Protein AF-A0A7S3GZI0-F1 (afdb_monomer)

Organism: NCBI:txid89044

Foldseek 3Di:
DKDKDFLQADPDPQQAAFDPPDPDDDDDDDDGPLHNLSKWDKAKAPAPFDCDDQERPLPDIAHHRGMDMHDTDGDPPRDDDDIKMATNHPSNRCVGVVVPRMD

Radius of gyration: 15.67 Å; Cα contacts (8 Å, |Δi|>4): 189; chains: 1; bounding box: 34×28×48 Å

Structure (mmCIF, N/CA/C/O backbone):
data_AF-A0A7S3GZI0-F1
#
_entry.id   AF-A0A7S3GZI0-F1
#
loop_
_atom_site.group_PDB
_atom_site.id
_atom_site.type_symbol
_atom_site.label_atom_id
_atom_site.label_alt_id
_atom_site.label_comp_id
_atom_site.label_asym_id
_atom_site.label_entity_id
_atom_site.label_seq_id
_atom_site.pdbx_PDB_ins_code
_atom_site.Cartn_x
_atom_site.Cartn_y
_atom_site.Cartn_z
_atom_site.occupancy
_atom_site.B_iso_or_equiv
_atom_site.auth_seq_id
_atom_site.auth_comp_id
_atom_site.auth_asym_id
_atom_site.auth_atom_id
_atom_site.pdbx_PDB_model_num
ATOM 1 N N . MET A 1 1 ? -4.775 -2.027 16.078 1.00 93.06 1 MET A N 1
ATOM 2 C CA . MET A 1 1 ? -4.050 -3.127 15.403 1.00 93.06 1 MET A CA 1
ATOM 3 C C . MET A 1 1 ? -2.690 -2.628 14.933 1.00 93.06 1 MET A C 1
ATOM 5 O O . MET A 1 1 ? -2.600 -1.474 14.532 1.00 93.06 1 MET A O 1
ATOM 9 N N . GLN A 1 2 ? -1.652 -3.469 14.978 1.00 95.31 2 GLN A N 1
ATOM 10 C CA . GLN A 1 2 ? -0.357 -3.188 14.344 1.00 95.31 2 GLN A CA 1
ATOM 11 C C . GLN A 1 2 ? -0.125 -4.170 13.195 1.00 95.31 2 GLN A C 1
ATOM 13 O O . GLN A 1 2 ? -0.340 -5.368 13.370 1.00 95.31 2 GLN A O 1
ATOM 18 N N . VAL A 1 3 ? 0.326 -3.666 12.050 1.00 95.69 3 VAL A N 1
ATOM 19 C CA . VAL A 1 3 ? 0.617 -4.457 10.847 1.00 95.69 3 VAL A CA 1
ATOM 20 C C . VAL A 1 3 ? 2.058 -4.194 10.432 1.00 95.69 3 VAL A C 1
ATOM 22 O O . VAL A 1 3 ? 2.483 -3.044 10.370 1.00 95.69 3 VAL A O 1
ATOM 25 N N . LEU A 1 4 ? 2.822 -5.249 10.151 1.00 97.69 4 LEU A N 1
ATOM 26 C CA . LEU A 1 4 ? 4.134 -5.132 9.516 1.00 97.69 4 LEU A CA 1
ATOM 27 C C . LEU A 1 4 ? 3.976 -5.441 8.029 1.00 97.69 4 LEU A C 1
ATOM 29 O O . LEU A 1 4 ? 3.804 -6.602 7.663 1.00 97.69 4 LEU A O 1
ATOM 33 N N . LEU A 1 5 ? 4.071 -4.417 7.184 1.00 97.38 5 LEU A N 1
ATOM 34 C CA . LEU A 1 5 ? 4.121 -4.605 5.740 1.00 97.38 5 LEU A CA 1
ATOM 35 C C . LEU A 1 5 ? 5.569 -4.863 5.326 1.00 97.38 5 LEU A C 1
ATOM 37 O O . LEU A 1 5 ? 6.457 -4.076 5.662 1.00 97.38 5 LEU A O 1
ATOM 41 N N . LYS A 1 6 ? 5.798 -5.957 4.598 1.00 97.88 6 LYS A N 1
ATOM 42 C CA . LYS A 1 6 ? 7.092 -6.287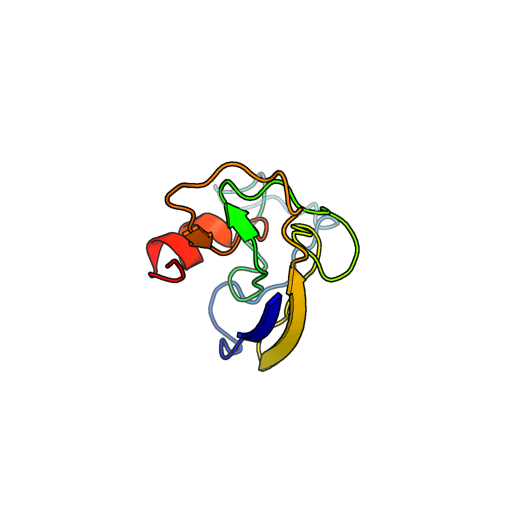 3.994 1.00 97.88 6 LYS A CA 1
ATOM 43 C C . LYS A 1 6 ? 6.959 -6.193 2.482 1.00 97.88 6 LYS A C 1
ATOM 45 O O . LYS A 1 6 ? 6.273 -7.016 1.881 1.00 97.88 6 LYS A O 1
ATOM 50 N N . ASN A 1 7 ? 7.598 -5.199 1.878 1.00 96.25 7 ASN A N 1
ATOM 51 C CA . ASN A 1 7 ? 7.662 -5.101 0.432 1.00 96.25 7 ASN A CA 1
ATOM 52 C C . ASN A 1 7 ? 8.845 -5.935 -0.074 1.00 96.25 7 ASN A C 1
ATOM 54 O O . ASN A 1 7 ? 9.976 -5.463 -0.114 1.00 96.25 7 ASN A O 1
ATOM 58 N N . ASN A 1 8 ? 8.581 -7.185 -0.449 1.00 95.50 8 ASN A N 1
ATOM 59 C CA . ASN A 1 8 ? 9.602 -8.089 -0.989 1.00 95.50 8 ASN A CA 1
ATOM 60 C C . ASN A 1 8 ? 9.793 -7.939 -2.510 1.00 95.50 8 ASN A C 1
ATOM 62 O O . ASN A 1 8 ? 10.485 -8.758 -3.115 1.00 95.50 8 ASN A O 1
ATOM 66 N N . LEU A 1 9 ? 9.174 -6.935 -3.142 1.00 91.25 9 LEU A N 1
ATOM 67 C CA . LEU A 1 9 ? 9.446 -6.622 -4.542 1.00 91.25 9 LEU A CA 1
ATOM 68 C C . LEU A 1 9 ? 10.894 -6.126 -4.671 1.00 91.25 9 LEU A C 1
ATOM 70 O O . LEU A 1 9 ? 11.404 -5.429 -3.793 1.00 91.25 9 LEU A O 1
ATOM 74 N N . GLY A 1 10 ? 11.563 -6.529 -5.751 1.00 83.44 10 GLY A N 1
ATOM 75 C CA . GLY A 1 10 ? 12.947 -6.162 -6.059 1.00 83.44 10 GLY A CA 1
ATOM 76 C C . GLY A 1 10 ? 13.049 -5.129 -7.189 1.00 83.44 10 GLY A C 1
ATOM 77 O O . GLY A 1 10 ? 12.024 -4.626 -7.660 1.00 83.44 10 GLY A O 1
ATOM 78 N N . PRO A 1 11 ? 14.269 -4.816 -7.664 1.00 74.56 11 PRO A N 1
ATOM 79 C CA . PRO A 1 11 ? 14.432 -4.115 -8.934 1.00 74.56 11 PRO A CA 1
ATOM 80 C C . PRO A 1 11 ? 13.805 -4.964 -10.054 1.00 74.56 11 PRO A C 1
ATOM 82 O O . PRO A 1 11 ? 14.148 -6.132 -10.227 1.00 74.56 11 PRO A O 1
ATOM 85 N N . GLY A 1 12 ? 12.848 -4.397 -10.780 1.00 69.31 12 GLY A N 1
ATOM 86 C CA . GLY A 1 12 ? 12.096 -5.053 -11.853 1.00 69.31 12 GLY A CA 1
ATOM 87 C C . GLY A 1 12 ? 11.287 -4.015 -12.634 1.00 69.31 12 GLY A C 1
ATOM 88 O O . GLY A 1 12 ? 11.228 -2.877 -12.186 1.00 69.31 12 GLY A O 1
ATOM 89 N N . PRO A 1 13 ? 10.679 -4.354 -13.783 1.00 67.56 13 PRO A N 1
ATOM 90 C CA . PRO A 1 13 ? 9.993 -3.376 -14.632 1.00 67.56 13 PRO A CA 1
ATOM 91 C C . PRO A 1 13 ? 8.994 -2.515 -13.844 1.00 67.56 13 PRO A C 1
ATOM 93 O O . PRO A 1 13 ? 8.132 -3.061 -13.154 1.00 67.56 13 PRO A O 1
ATOM 96 N N . GLY A 1 14 ? 9.120 -1.188 -13.919 1.00 63.97 14 GLY A N 1
ATOM 97 C CA . GLY A 1 14 ? 8.301 -0.249 -13.151 1.00 63.97 14 GLY A CA 1
ATOM 98 C C . GLY A 1 14 ? 8.876 0.156 -11.789 1.00 63.97 14 GLY A C 1
ATOM 99 O O . GLY A 1 14 ? 8.232 0.912 -11.069 1.00 63.97 14 GLY A O 1
ATOM 100 N N . TYR A 1 15 ? 10.067 -0.317 -11.400 1.00 71.19 15 TYR A N 1
ATOM 101 C CA . TYR A 1 15 ? 10.799 0.183 -10.224 1.00 71.19 15 TYR A CA 1
ATOM 102 C C . TYR A 1 15 ? 11.298 1.627 -10.376 1.00 71.19 15 TYR A C 1
ATOM 104 O O . TYR A 1 15 ? 11.795 2.207 -9.408 1.00 71.19 15 TYR A O 1
ATOM 112 N N . GLU A 1 16 ? 11.246 2.174 -11.590 1.00 80.50 16 GLU A N 1
ATOM 113 C CA . GLU A 1 16 ? 11.727 3.506 -11.905 1.00 80.50 16 GLU A CA 1
ATOM 114 C C . GLU A 1 16 ? 10.974 4.532 -11.059 1.00 80.50 16 GLU A C 1
ATOM 116 O O . GLU A 1 16 ? 9.743 4.579 -11.060 1.00 80.50 16 GLU A O 1
ATOM 121 N N . ALA A 1 17 ? 11.724 5.359 -10.332 1.00 78.06 17 ALA A N 1
ATOM 122 C CA . ALA A 1 17 ? 11.136 6.397 -9.504 1.00 78.06 17 ALA A CA 1
ATOM 123 C C . ALA A 1 17 ? 10.404 7.427 -10.368 1.00 78.06 17 ALA A C 1
ATOM 125 O O . ALA A 1 17 ? 10.900 7.840 -11.421 1.00 78.06 17 ALA A O 1
ATOM 126 N N . CYS A 1 18 ? 9.248 7.890 -9.894 1.00 76.56 18 CYS A N 1
ATOM 127 C CA . CYS A 1 18 ? 8.503 8.934 -10.583 1.00 76.56 18 CYS A CA 1
ATOM 128 C C . CYS A 1 18 ? 9.319 10.230 -10.681 1.00 76.56 18 CYS A C 1
ATOM 130 O O . CYS A 1 18 ? 9.643 10.854 -9.669 1.00 76.56 18 CYS A O 1
ATOM 132 N N . ASN A 1 19 ? 9.641 10.641 -11.912 1.00 73.00 19 ASN A N 1
ATOM 133 C CA . ASN A 1 19 ? 10.400 11.854 -12.197 1.00 73.00 19 ASN A CA 1
ATOM 134 C C . ASN A 1 19 ? 9.544 12.859 -12.976 1.00 73.00 19 ASN A C 1
ATOM 136 O O . ASN A 1 19 ? 9.460 12.813 -14.202 1.00 73.00 19 ASN A O 1
ATOM 140 N N . PHE A 1 20 ? 8.950 13.800 -12.244 1.00 69.62 20 PHE A N 1
ATOM 141 C CA . PHE A 1 20 ? 8.062 14.831 -12.790 1.00 69.62 20 PHE A CA 1
ATOM 142 C C . PHE A 1 20 ? 8.798 16.011 -13.453 1.00 69.62 20 PHE A C 1
ATOM 144 O O . PHE A 1 20 ? 8.157 16.942 -13.928 1.00 69.62 20 PHE A O 1
ATOM 151 N N . ASN A 1 21 ? 10.136 15.988 -13.502 1.00 64.94 21 ASN A N 1
ATOM 152 C CA . ASN A 1 21 ? 10.947 17.081 -14.053 1.00 64.94 21 ASN A CA 1
ATOM 153 C C . ASN A 1 21 ? 11.398 16.840 -15.510 1.00 64.94 21 ASN A C 1
ATOM 155 O O . ASN A 1 21 ? 12.151 17.643 -16.059 1.00 64.94 21 ASN A O 1
ATOM 159 N N . ASN A 1 22 ? 10.983 15.738 -16.143 1.00 55.03 22 ASN A N 1
ATOM 160 C CA . ASN A 1 22 ? 11.396 15.361 -17.496 1.00 55.03 22 ASN A CA 1
ATOM 161 C C . ASN A 1 22 ? 10.404 15.879 -18.561 1.00 55.03 22 ASN A C 1
ATOM 163 O O . ASN A 1 22 ? 9.293 15.372 -18.678 1.00 55.03 22 ASN A O 1
ATOM 167 N N . THR A 1 23 ? 10.832 16.844 -19.381 1.00 51.12 23 THR A N 1
ATOM 168 C CA . THR A 1 23 ? 10.080 17.401 -20.524 1.00 51.12 23 THR A CA 1
ATOM 169 C C . THR A 1 23 ? 10.374 16.732 -21.881 1.00 51.12 23 THR A C 1
ATOM 171 O O . THR A 1 23 ? 9.905 17.219 -22.911 1.00 51.12 23 THR A O 1
ATOM 174 N N . GLN A 1 24 ? 11.116 15.619 -21.949 1.00 53.91 24 GLN A N 1
ATOM 175 C CA . GLN A 1 24 ? 11.365 14.897 -23.206 1.00 53.91 24 GLN A CA 1
ATOM 176 C C . GLN A 1 24 ? 10.171 14.019 -23.611 1.00 53.91 24 GLN A C 1
ATOM 178 O O . GLN A 1 24 ? 10.088 12.825 -23.327 1.00 53.91 24 GLN A O 1
ATOM 183 N N . LEU A 1 25 ? 9.256 14.647 -24.345 1.00 52.09 25 LEU A N 1
ATOM 184 C CA . LEU A 1 25 ? 8.248 14.011 -25.186 1.00 52.09 25 LEU A CA 1
ATOM 185 C C . LEU A 1 25 ? 8.899 13.443 -26.453 1.00 52.09 25 LEU A C 1
ATOM 187 O O . LEU A 1 25 ? 9.496 14.185 -27.230 1.00 52.09 25 LEU A O 1
ATOM 191 N N . GLY A 1 26 ? 8.729 12.144 -26.703 1.00 46.38 26 GLY A N 1
ATOM 192 C CA . GLY A 1 26 ? 9.126 11.572 -27.987 1.00 46.38 26 GLY A CA 1
ATOM 193 C C . GLY A 1 26 ? 9.004 10.063 -28.101 1.00 46.38 26 GLY A C 1
ATOM 194 O O . GLY A 1 26 ? 9.998 9.444 -28.431 1.00 46.38 26 GLY A O 1
ATOM 195 N N . LEU A 1 27 ? 7.823 9.496 -27.824 1.00 47.62 27 LEU A N 1
ATOM 196 C CA . LEU A 1 27 ? 7.323 8.188 -28.294 1.00 47.62 27 LEU A CA 1
ATOM 197 C C . LEU A 1 27 ? 5.873 8.064 -27.782 1.00 47.62 27 LEU A C 1
ATOM 199 O O . LEU A 1 27 ? 5.694 7.963 -26.582 1.00 47.62 27 LEU A O 1
ATOM 203 N N . PHE A 1 28 ? 4.870 8.168 -28.662 1.00 46.53 28 PHE A N 1
ATOM 204 C CA . PHE A 1 28 ? 3.424 7.821 -28.593 1.00 46.53 28 PHE A CA 1
ATOM 205 C C . PHE A 1 28 ? 2.664 7.442 -27.270 1.00 46.53 28 PHE A C 1
ATOM 207 O O . PHE A 1 28 ? 1.569 6.902 -27.374 1.00 46.53 28 PHE A O 1
ATOM 214 N N . MET A 1 29 ? 3.131 7.744 -26.050 1.00 49.03 29 MET A N 1
ATOM 215 C CA . MET A 1 29 ? 2.545 7.405 -24.735 1.00 49.03 29 MET A CA 1
ATOM 216 C C . MET A 1 29 ? 3.107 8.347 -23.637 1.00 49.03 29 MET A C 1
ATOM 218 O O . MET A 1 29 ? 4.052 7.978 -22.945 1.00 49.03 29 MET A O 1
ATOM 222 N N . ASN A 1 30 ? 2.604 9.575 -23.459 1.00 58.38 30 ASN A N 1
ATOM 223 C CA . ASN A 1 30 ? 3.053 10.414 -22.329 1.00 58.38 30 ASN A CA 1
ATOM 224 C C . ASN A 1 30 ? 1.995 11.437 -21.865 1.00 58.38 30 ASN A C 1
ATOM 226 O O . ASN A 1 30 ? 1.786 12.445 -22.545 1.00 58.38 30 ASN A O 1
ATOM 230 N N . PRO A 1 31 ? 1.331 11.159 -20.724 1.00 47.78 31 PRO A N 1
ATOM 231 C CA . PRO A 1 31 ? 0.970 12.203 -19.754 1.00 47.78 31 PRO A CA 1
ATOM 232 C C . PRO A 1 31 ? 1.471 11.955 -18.311 1.00 47.78 31 PRO A C 1
ATOM 234 O O . PRO A 1 31 ? 1.714 12.917 -17.601 1.00 47.78 31 PRO A O 1
ATOM 237 N N . ASP A 1 32 ? 1.673 10.705 -17.891 1.00 54.88 32 ASP A N 1
ATOM 238 C CA . ASP A 1 32 ? 2.116 10.293 -16.552 1.00 54.88 32 ASP A CA 1
ATOM 239 C C . ASP A 1 32 ? 2.899 8.986 -16.727 1.00 54.88 32 ASP A C 1
ATOM 241 O O . ASP A 1 32 ? 2.305 7.909 -16.786 1.00 54.88 32 ASP A O 1
ATOM 245 N N . ALA A 1 33 ? 4.216 9.048 -16.940 1.00 66.69 33 ALA A N 1
ATOM 246 C CA . ALA A 1 33 ? 5.019 7.840 -17.129 1.00 66.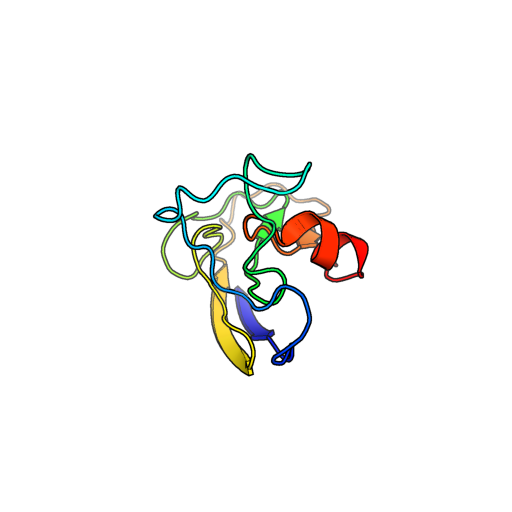69 33 ALA A CA 1
ATOM 247 C C . ALA A 1 33 ? 4.760 6.873 -15.960 1.00 66.69 33 ALA A C 1
ATOM 249 O O . ALA A 1 33 ? 5.091 7.206 -14.827 1.00 66.69 33 ALA A O 1
ATOM 250 N N . ILE A 1 34 ? 4.136 5.714 -16.219 1.00 77.38 34 ILE A N 1
ATOM 251 C CA . ILE A 1 34 ? 3.884 4.701 -15.187 1.00 77.38 34 ILE A CA 1
ATOM 252 C C . ILE A 1 34 ? 5.223 4.406 -14.497 1.00 77.38 34 ILE A C 1
ATOM 254 O O . ILE A 1 34 ? 6.187 4.009 -15.146 1.00 77.38 34 ILE A O 1
ATOM 258 N N . CYS A 1 35 ? 5.276 4.643 -13.193 1.00 84.12 35 CYS A N 1
ATOM 259 C CA . CYS A 1 35 ? 6.483 4.614 -12.369 1.00 84.12 35 CYS A CA 1
ATOM 260 C C . CYS A 1 35 ? 6.130 4.113 -10.968 1.00 84.12 35 CYS A C 1
ATOM 262 O O . CYS A 1 35 ? 4.950 3.978 -10.642 1.00 84.12 35 CYS A O 1
ATOM 264 N N . ASP A 1 36 ? 7.134 3.836 -10.138 1.00 90.19 36 ASP A N 1
ATOM 265 C CA . ASP A 1 36 ? 6.950 3.371 -8.759 1.00 90.19 36 ASP A CA 1
ATOM 266 C C . ASP A 1 36 ? 6.047 2.110 -8.635 1.00 90.19 36 ASP A C 1
ATOM 268 O O . ASP A 1 36 ? 5.499 1.844 -7.566 1.00 90.19 36 ASP A O 1
ATOM 272 N N . LEU A 1 37 ? 5.915 1.271 -9.675 1.00 92.19 37 LEU A N 1
ATOM 273 C CA . LEU A 1 37 ? 5.068 0.062 -9.669 1.00 92.19 37 LEU A CA 1
ATOM 274 C C . LEU A 1 37 ? 5.450 -0.941 -8.580 1.00 92.19 37 LEU A C 1
ATOM 276 O O . LEU A 1 37 ? 4.590 -1.672 -8.088 1.00 92.19 37 LEU A O 1
ATOM 280 N N . ASN A 1 38 ? 6.724 -0.963 -8.186 1.00 94.00 38 ASN A N 1
ATOM 281 C CA . ASN A 1 38 ? 7.205 -1.811 -7.097 1.00 94.00 38 ASN A CA 1
ATOM 282 C C . ASN A 1 38 ? 7.191 -1.105 -5.735 1.00 94.00 38 ASN A C 1
ATOM 284 O O . ASN A 1 38 ? 7.471 -1.741 -4.720 1.00 94.00 38 ASN A O 1
ATOM 288 N N . THR A 1 39 ? 6.854 0.184 -5.675 1.00 94.44 39 THR A N 1
ATOM 289 C CA . THR A 1 39 ? 6.575 0.875 -4.414 1.00 94.44 39 THR A CA 1
ATOM 290 C C . THR A 1 39 ? 5.143 0.572 -3.995 1.00 94.44 39 THR A C 1
ATOM 292 O O . THR A 1 39 ? 4.213 0.607 -4.797 1.00 94.44 39 THR A O 1
ATOM 295 N N . THR A 1 40 ? 4.942 0.257 -2.721 1.00 96.06 40 THR A N 1
ATOM 296 C CA . THR A 1 40 ? 3.622 -0.097 -2.190 1.00 96.06 40 THR A CA 1
ATOM 297 C C . THR A 1 40 ? 3.286 0.734 -0.957 1.00 96.06 40 THR A C 1
ATOM 299 O O . THR A 1 40 ? 4.111 1.499 -0.450 1.00 96.06 40 THR A O 1
ATOM 302 N N . ASN A 1 41 ? 2.065 0.589 -0.467 1.00 97.00 41 ASN A N 1
ATOM 303 C CA . ASN A 1 41 ? 1.604 1.117 0.808 1.00 97.00 41 ASN A CA 1
ATOM 304 C C . ASN A 1 41 ? 0.449 0.241 1.319 1.00 97.00 41 ASN A C 1
ATOM 306 O O . ASN A 1 41 ? 0.198 -0.842 0.791 1.00 97.00 41 ASN A O 1
ATOM 310 N N . PHE A 1 42 ? -0.220 0.681 2.377 1.00 97.81 42 PHE A N 1
ATOM 311 C CA . PHE A 1 42 ? -1.291 -0.070 3.010 1.00 97.81 42 PHE A CA 1
ATOM 312 C C . PHE A 1 42 ? -2.511 0.828 3.153 1.00 97.81 42 PHE A C 1
ATOM 314 O O . PHE A 1 42 ? -2.405 1.876 3.788 1.00 97.81 42 PHE A O 1
ATOM 321 N N . HIS A 1 43 ? -3.633 0.413 2.569 1.00 98.44 43 HIS A N 1
ATOM 322 C CA . HIS A 1 43 ? -4.915 1.079 2.734 1.00 98.44 43 HIS A CA 1
ATOM 323 C C . HIS A 1 43 ? -5.960 0.120 3.301 1.00 98.44 43 HIS A C 1
ATOM 325 O O . HIS A 1 43 ? -6.055 -1.022 2.849 1.00 98.44 43 HIS A O 1
ATOM 331 N N . VAL A 1 44 ? -6.741 0.580 4.279 1.00 98.06 44 VAL A N 1
ATOM 332 C CA . VAL A 1 44 ? -7.823 -0.188 4.916 1.00 98.06 44 VAL A CA 1
ATOM 333 C C . VAL A 1 44 ? -9.194 0.305 4.458 1.00 98.06 44 VAL A C 1
ATOM 335 O O . VAL A 1 44 ? -9.839 1.149 5.080 1.00 98.06 44 VAL A O 1
ATOM 338 N N . HIS A 1 45 ? -9.669 -0.262 3.357 1.00 98.19 45 HIS A N 1
ATOM 339 C CA . HIS A 1 45 ? -10.893 0.169 2.706 1.00 98.19 45 HIS A CA 1
ATOM 340 C C . HIS A 1 45 ? -12.134 -0.079 3.577 1.00 98.19 45 HIS A C 1
ATOM 342 O O . HIS A 1 45 ? -12.464 -1.202 3.973 1.00 98.19 45 HIS A O 1
ATOM 348 N N . GLY A 1 46 ? -12.868 1.007 3.824 1.00 97.38 46 GLY A N 1
ATOM 349 C CA . GLY A 1 46 ? -14.095 1.024 4.617 1.00 97.38 46 GLY A CA 1
ATOM 350 C C . GLY A 1 46 ? -13.877 1.231 6.117 1.00 97.38 46 GLY A C 1
ATOM 351 O O . GLY A 1 46 ? -14.869 1.375 6.831 1.00 97.38 46 GLY A O 1
ATOM 352 N N . LEU A 1 47 ? -12.628 1.276 6.598 1.00 97.50 47 LEU A N 1
ATOM 353 C CA . LEU A 1 47 ? -12.348 1.677 7.975 1.00 97.50 47 LEU A CA 1
ATOM 354 C C . LEU A 1 47 ? -12.277 3.205 8.091 1.00 97.50 47 LEU A C 1
ATOM 356 O O . LEU A 1 47 ? -11.529 3.866 7.379 1.00 97.50 47 LEU A O 1
ATOM 360 N N . HIS A 1 48 ? -13.014 3.772 9.042 1.00 97.06 48 HIS A N 1
ATOM 361 C CA . HIS A 1 48 ? -12.909 5.176 9.430 1.00 97.06 48 HIS A CA 1
ATOM 362 C C . HIS A 1 48 ? -11.801 5.327 10.479 1.00 97.06 48 HIS A C 1
ATOM 364 O O . HIS A 1 48 ? -12.041 5.233 11.687 1.00 97.06 48 HIS A O 1
ATOM 370 N N . VAL A 1 49 ? -10.574 5.532 10.009 1.00 97.69 49 VAL A N 1
ATOM 371 C CA . VAL A 1 49 ? -9.363 5.654 10.835 1.00 97.69 49 VAL A CA 1
ATOM 372 C C . VAL A 1 49 ? -8.545 6.881 10.422 1.00 97.69 49 VAL A C 1
ATOM 374 O O . VAL A 1 49 ? -8.886 7.570 9.466 1.00 97.69 49 VAL A O 1
ATOM 377 N N . SER A 1 50 ? -7.480 7.194 11.166 1.00 97.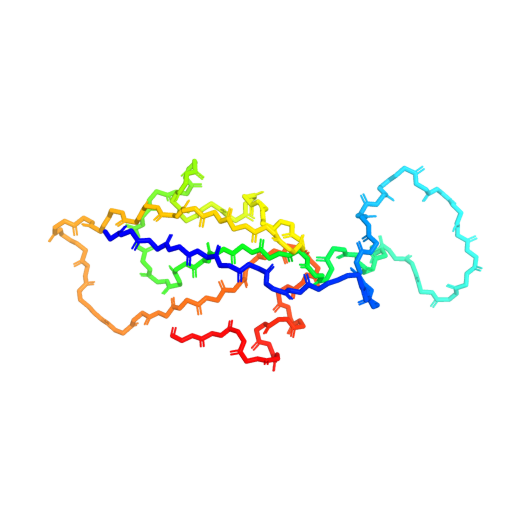88 50 SER A N 1
ATOM 378 C CA . SER A 1 50 ? -6.638 8.354 10.846 1.00 97.88 50 SER A CA 1
ATOM 379 C C . SER A 1 50 ? -5.937 8.172 9.488 1.00 97.88 50 SER A C 1
ATOM 381 O O . SER A 1 50 ? -5.368 7.098 9.271 1.00 97.88 50 SER A O 1
ATOM 383 N N . PRO A 1 51 ? -5.912 9.201 8.619 1.00 97.69 51 PRO A N 1
ATOM 384 C CA . PRO A 1 51 ? -5.138 9.205 7.377 1.00 97.69 51 PRO A CA 1
ATOM 385 C C . PRO A 1 51 ? -3.678 9.651 7.584 1.00 97.69 51 PRO A C 1
ATOM 387 O O . PRO A 1 51 ? -2.931 9.811 6.622 1.00 97.69 51 PRO A O 1
ATOM 390 N N . GLU A 1 52 ? -3.263 9.924 8.823 1.00 97.44 52 GLU A N 1
ATOM 391 C CA . GLU A 1 52 ? -1.972 10.543 9.127 1.00 97.44 52 GLU A CA 1
ATOM 392 C C . GLU A 1 52 ? -0.902 9.526 9.546 1.00 97.44 52 GLU A C 1
ATOM 394 O O . GLU A 1 52 ? -1.186 8.427 10.031 1.00 97.44 52 GLU A O 1
ATOM 399 N N . GLY A 1 53 ? 0.364 9.934 9.405 1.00 96.31 53 GLY A N 1
ATOM 400 C CA . GLY A 1 53 ? 1.519 9.207 9.928 1.00 96.31 53 GLY A CA 1
ATOM 401 C C . GLY A 1 53 ? 1.571 7.750 9.468 1.00 96.31 53 GLY A C 1
ATOM 402 O O . GLY A 1 53 ? 1.577 7.467 8.270 1.00 96.31 53 GLY A O 1
ATOM 403 N N . ASP A 1 54 ? 1.610 6.841 10.444 1.00 96.81 54 ASP A N 1
ATOM 404 C CA . ASP A 1 54 ? 1.706 5.394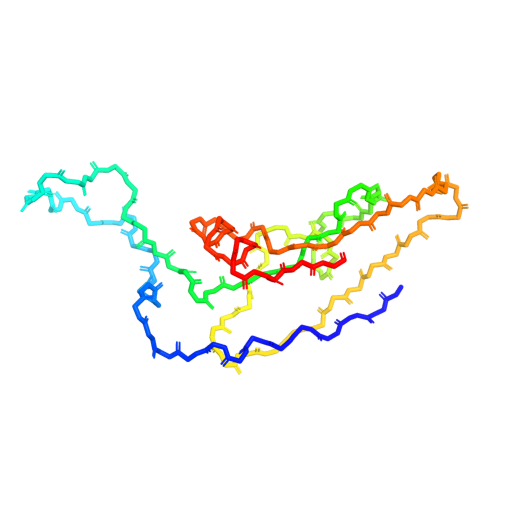 10.241 1.00 96.81 54 ASP A CA 1
ATOM 405 C C . ASP A 1 54 ? 0.332 4.692 10.207 1.00 96.81 54 ASP A C 1
ATOM 407 O O . ASP A 1 54 ? 0.283 3.469 10.315 1.00 96.81 54 ASP A O 1
ATOM 411 N N . SER A 1 55 ? -0.778 5.427 10.098 1.00 97.94 55 SER A N 1
ATOM 412 C CA . SER A 1 55 ? -2.135 4.865 9.979 1.00 97.94 55 SER A CA 1
ATOM 413 C C . SER A 1 55 ? -2.506 4.652 8.495 1.00 97.94 55 SER A C 1
ATOM 415 O O . SER A 1 55 ? -1.654 4.229 7.716 1.00 97.94 55 SER A O 1
ATOM 417 N N . ASP A 1 56 ? -3.741 4.922 8.073 1.00 97.88 56 ASP A N 1
ATOM 418 C CA . ASP A 1 56 ? -4.259 4.747 6.706 1.00 97.88 56 ASP A CA 1
ATOM 419 C C . ASP A 1 56 ? -3.793 5.864 5.750 1.00 97.88 56 ASP A C 1
ATOM 421 O O . ASP A 1 56 ? -4.572 6.532 5.071 1.00 97.88 56 ASP A O 1
ATOM 425 N N . ASN A 1 57 ? -2.487 6.130 5.754 1.00 97.88 57 ASN A N 1
ATOM 426 C CA . ASN A 1 57 ? -1.878 7.209 4.991 1.00 97.88 57 ASN A CA 1
ATOM 427 C C . ASN A 1 57 ? -1.465 6.739 3.592 1.00 97.88 57 ASN A C 1
ATOM 429 O O . ASN A 1 57 ? -0.400 6.144 3.408 1.00 97.88 57 ASN A O 1
ATOM 433 N N . ILE A 1 58 ? -2.257 7.094 2.581 1.00 96.62 58 ILE A N 1
ATOM 434 C CA . ILE A 1 58 ? -1.994 6.738 1.179 1.00 96.62 58 ILE A CA 1
ATOM 435 C C . ILE A 1 58 ? -0.724 7.385 0.593 1.00 96.62 58 ILE A C 1
ATOM 437 O O . ILE A 1 58 ? -0.198 6.911 -0.414 1.00 96.62 58 ILE A O 1
ATOM 441 N N . PHE A 1 59 ? -0.183 8.437 1.212 1.00 95.81 59 PHE A N 1
ATOM 442 C CA . PHE A 1 59 ? 1.073 9.057 0.771 1.00 95.81 59 PHE A CA 1
ATOM 443 C C . PHE A 1 59 ? 2.308 8.379 1.357 1.00 95.81 59 PHE A C 1
ATOM 445 O O . PHE A 1 59 ? 3.422 8.587 0.866 1.00 95.81 59 PHE A O 1
ATOM 452 N N . LYS A 1 60 ? 2.136 7.550 2.392 1.00 95.88 60 LYS A N 1
ATOM 453 C CA . LYS A 1 60 ? 3.231 6.767 2.949 1.00 95.88 60 LYS A CA 1
ATOM 454 C C . LYS A 1 60 ? 3.705 5.759 1.909 1.00 95.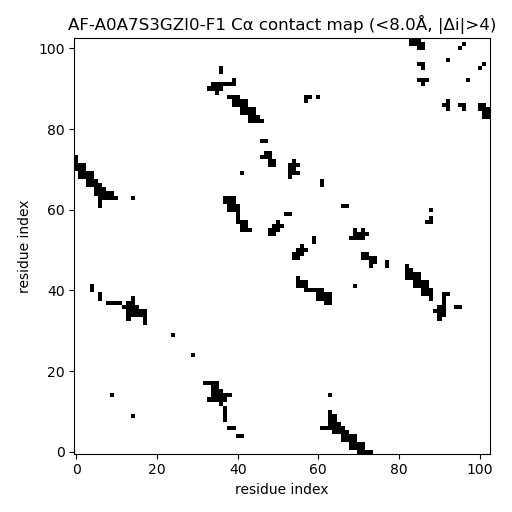88 60 LYS A C 1
ATOM 456 O O . LYS A 1 60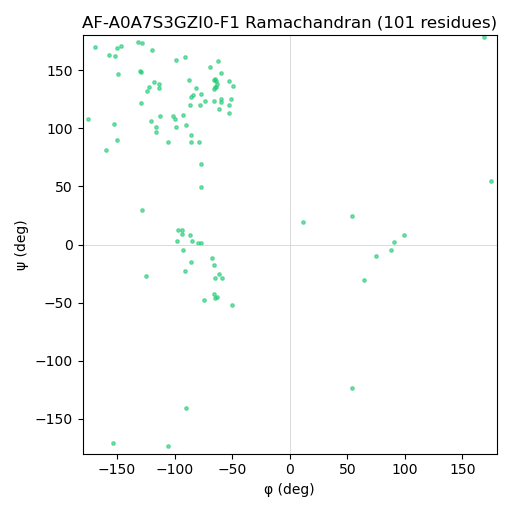 ? 2.899 5.083 1.283 1.00 95.88 60 LYS A O 1
ATOM 461 N N . LYS A 1 61 ? 5.021 5.657 1.733 1.00 95.12 61 LYS A N 1
ATOM 462 C CA . LYS A 1 61 ? 5.651 4.763 0.757 1.00 95.12 61 LYS A CA 1
ATOM 463 C C . LYS A 1 61 ? 6.434 3.672 1.471 1.00 95.12 61 LYS A C 1
ATOM 465 O O . LYS A 1 61 ? 7.171 3.956 2.415 1.00 95.12 61 LYS A O 1
ATOM 470 N N . VAL A 1 62 ? 6.328 2.445 0.981 1.00 96.12 62 VAL A N 1
ATOM 471 C CA . VAL A 1 62 ? 7.215 1.338 1.341 1.00 96.12 62 VAL A CA 1
ATOM 472 C C . VAL A 1 62 ? 7.961 0.933 0.079 1.00 96.12 62 VAL A C 1
ATOM 474 O O . VAL A 1 62 ? 7.408 0.280 -0.806 1.00 96.12 62 VAL A O 1
ATOM 477 N N . ALA A 1 63 ? 9.211 1.382 -0.014 1.00 94.25 63 ALA A N 1
ATOM 478 C CA . ALA A 1 63 ? 10.075 1.113 -1.157 1.00 94.25 63 ALA A CA 1
ATOM 479 C C . ALA A 1 63 ? 10.345 -0.400 -1.328 1.00 94.25 63 ALA A C 1
ATOM 481 O O . ALA A 1 63 ? 10.223 -1.150 -0.352 1.00 94.25 63 ALA A O 1
ATOM 482 N N . PRO A 1 64 ? 10.727 -0.849 -2.535 1.00 93.88 64 PRO A N 1
ATOM 483 C CA . PRO A 1 64 ? 11.167 -2.223 -2.783 1.00 93.88 64 PRO A CA 1
ATOM 484 C C . PRO A 1 64 ? 12.226 -2.684 -1.770 1.00 93.88 64 PRO A C 1
ATOM 486 O O . PRO A 1 64 ? 13.138 -1.931 -1.431 1.00 93.88 64 PRO A O 1
ATOM 489 N N . GLY A 1 65 ? 12.092 -3.906 -1.258 1.00 94.94 65 GLY A N 1
ATOM 490 C CA . GLY A 1 65 ? 12.976 -4.492 -0.244 1.00 94.94 65 GLY A CA 1
ATOM 491 C C . GLY A 1 65 ? 12.795 -3.957 1.184 1.00 94.94 65 GLY A C 1
ATOM 492 O O . GLY A 1 65 ? 13.343 -4.539 2.123 1.00 94.94 65 GLY A O 1
ATOM 493 N N . ASN A 1 66 ? 12.021 -2.885 1.386 1.00 95.62 66 ASN A N 1
ATOM 494 C CA . ASN A 1 66 ? 11.820 -2.297 2.707 1.00 95.62 66 ASN A CA 1
ATOM 495 C C . ASN A 1 66 ? 10.615 -2.893 3.437 1.00 95.62 66 ASN A C 1
ATOM 497 O O . ASN A 1 66 ? 9.705 -3.500 2.873 1.00 95.62 66 ASN A O 1
ATOM 501 N N . SER A 1 67 ? 10.603 -2.698 4.752 1.00 97.38 67 SER A N 1
ATOM 502 C CA . SER A 1 67 ? 9.478 -3.051 5.613 1.00 97.38 67 SER A CA 1
ATOM 503 C C . SER A 1 67 ? 9.097 -1.867 6.479 1.00 97.38 67 SER A C 1
ATOM 505 O O . SER A 1 67 ? 9.944 -1.056 6.857 1.00 97.38 67 SER A O 1
ATOM 507 N N . THR A 1 68 ? 7.820 -1.743 6.814 1.00 97.12 68 THR A N 1
ATOM 508 C CA . THR A 1 68 ? 7.346 -0.653 7.667 1.00 97.12 68 THR A CA 1
ATOM 509 C C . THR A 1 68 ? 6.143 -1.091 8.487 1.00 97.12 68 THR A C 1
ATOM 511 O O . THR A 1 68 ? 5.340 -1.918 8.054 1.00 97.12 68 THR A O 1
ATOM 514 N N . LYS A 1 69 ? 6.034 -0.546 9.701 1.00 98.06 69 LYS A N 1
ATOM 515 C CA . LYS A 1 69 ? 4.883 -0.767 10.571 1.00 98.06 69 LYS A CA 1
ATOM 516 C C . LYS A 1 69 ? 3.782 0.249 10.282 1.00 98.06 69 LYS A C 1
ATOM 518 O O . LYS A 1 69 ? 4.057 1.429 10.057 1.00 98.06 69 LYS A O 1
ATOM 523 N N . PHE A 1 70 ? 2.552 -0.235 10.340 1.00 98.12 70 PHE A N 1
ATOM 524 C CA . PHE A 1 70 ? 1.332 0.552 10.319 1.00 98.12 70 PHE A CA 1
ATOM 525 C C . PHE A 1 70 ? 0.564 0.335 11.623 1.00 98.12 70 PHE A C 1
ATOM 527 O O . PHE A 1 70 ? 0.503 -0.787 12.135 1.00 98.12 70 PHE A O 1
ATOM 534 N N . THR A 1 71 ? -0.016 1.401 12.169 1.00 98.19 71 THR A N 1
ATOM 535 C CA . THR A 1 71 ? -0.817 1.373 13.397 1.00 98.19 71 THR A CA 1
ATOM 536 C C . THR A 1 71 ? -2.223 1.863 13.093 1.00 98.19 71 THR A C 1
ATOM 538 O O . THR A 1 71 ? -2.453 3.055 12.934 1.00 98.19 71 THR A O 1
ATOM 541 N N . ILE A 1 72 ? -3.172 0.930 13.058 1.00 97.88 72 ILE A N 1
ATOM 542 C CA . ILE A 1 72 ? -4.578 1.201 12.756 1.00 97.88 72 ILE A CA 1
ATOM 543 C C . ILE A 1 72 ? -5.368 1.213 14.060 1.00 97.88 72 ILE A C 1
ATOM 545 O O . ILE A 1 72 ? -5.540 0.167 14.694 1.00 97.88 72 ILE A O 1
ATOM 549 N N . GLN A 1 73 ? -5.842 2.383 14.479 1.00 97.94 73 GLN A N 1
ATOM 550 C CA . GLN A 1 73 ? -6.685 2.516 15.667 1.00 97.94 73 GLN A CA 1
ATOM 551 C C . GLN A 1 73 ? -8.149 2.606 15.258 1.00 97.94 73 GLN A C 1
ATOM 553 O O . GLN A 1 73 ? -8.609 3.660 14.837 1.00 97.94 73 GLN A O 1
ATOM 558 N N . ILE A 1 74 ? -8.867 1.488 15.384 1.00 97.06 74 ILE A N 1
ATOM 559 C CA . ILE A 1 74 ? -10.299 1.419 15.088 1.00 97.06 74 ILE A CA 1
ATOM 560 C C . ILE A 1 74 ? -11.062 2.025 16.275 1.00 97.06 74 ILE A C 1
ATOM 562 O O . ILE A 1 74 ? -10.924 1.522 17.397 1.00 97.06 74 ILE A O 1
ATOM 566 N N . PRO A 1 75 ? -11.853 3.092 16.070 1.00 96.44 75 PRO A N 1
ATOM 567 C CA . PRO A 1 75 ? -12.664 3.676 17.131 1.00 96.44 75 PRO A CA 1
ATOM 568 C C . PRO A 1 75 ? -13.672 2.673 17.707 1.00 96.44 75 PRO A C 1
ATOM 570 O O . PRO A 1 75 ? -14.223 1.844 16.988 1.00 96.44 75 PRO A O 1
ATOM 573 N N . LYS A 1 76 ? -13.983 2.781 19.005 1.00 96.56 76 LYS A N 1
ATOM 574 C CA . LYS A 1 76 ? -14.962 1.891 19.667 1.00 96.56 76 LYS A CA 1
ATOM 575 C C . LYS A 1 76 ? -16.375 1.988 19.078 1.00 96.56 76 LYS A C 1
ATOM 577 O O . LYS A 1 76 ? -17.150 1.052 19.219 1.00 96.56 76 LYS A O 1
ATOM 582 N N . ASN A 1 77 ? -16.710 3.122 18.466 1.00 96.00 77 ASN A N 1
ATOM 583 C CA . ASN A 1 77 ? -17.994 3.399 17.823 1.00 96.00 77 ASN A CA 1
ATOM 584 C C . ASN A 1 77 ? -17.968 3.164 16.301 1.00 96.00 77 ASN A C 1
ATOM 586 O O . ASN A 1 77 ? -18.882 3.603 15.607 1.00 96.00 77 ASN A O 1
ATOM 590 N N . HIS A 1 78 ? -16.925 2.522 15.772 1.00 97.00 78 HIS A N 1
ATOM 591 C CA . HIS A 1 78 ? -16.875 2.155 14.364 1.00 97.00 78 HIS A CA 1
ATOM 592 C C . HIS A 1 78 ? -17.976 1.137 14.045 1.00 97.00 78 HIS A C 1
ATOM 594 O O . HIS A 1 78 ? -18.175 0.178 14.793 1.00 97.00 78 HIS A O 1
ATOM 600 N N . MET A 1 79 ? -18.689 1.332 12.935 1.00 96.06 79 MET A N 1
ATOM 601 C CA . MET A 1 79 ? -19.720 0.383 12.512 1.00 96.06 79 MET A CA 1
ATOM 602 C C . MET A 1 79 ? -19.090 -0.978 12.202 1.00 96.06 79 MET A C 1
ATOM 604 O O . MET A 1 79 ? -18.019 -1.052 11.603 1.00 96.06 79 ME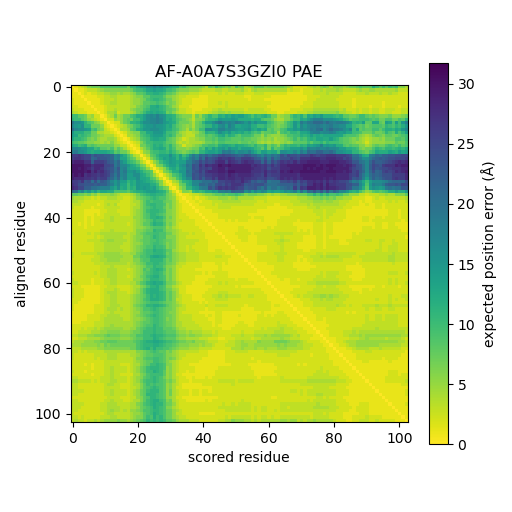T A O 1
ATOM 608 N N . GLY A 1 80 ? -19.748 -2.057 12.621 1.00 95.94 80 GLY A N 1
ATOM 609 C CA . GLY A 1 80 ? -19.347 -3.401 12.216 1.00 95.94 80 GLY A CA 1
ATOM 610 C C . GLY A 1 80 ? -19.618 -3.627 10.729 1.00 95.94 80 GLY A C 1
ATOM 611 O O . GLY A 1 80 ? -20.530 -3.028 10.159 1.00 95.94 80 GLY A O 1
ATOM 612 N N . GLY A 1 81 ? -18.849 -4.513 10.107 1.00 96.19 81 GLY A N 1
ATOM 613 C CA . GLY A 1 81 ? -19.012 -4.845 8.699 1.00 96.19 81 GLY A CA 1
ATOM 614 C C . GLY A 1 81 ? -17.846 -5.661 8.164 1.00 96.19 81 GLY A C 1
ATOM 615 O O . GLY A 1 81 ? -16.888 -5.960 8.881 1.00 96.19 81 GLY A O 1
ATOM 616 N N . THR A 1 82 ? -17.943 -6.019 6.888 1.00 97.62 82 THR A N 1
ATOM 617 C CA . THR A 1 82 ? -16.823 -6.585 6.140 1.00 97.62 82 THR A CA 1
ATOM 618 C C . THR A 1 82 ? -16.004 -5.439 5.566 1.00 97.62 82 THR A C 1
ATOM 620 O O . THR A 1 82 ? -16.507 -4.622 4.797 1.00 97.62 82 THR A O 1
ATOM 623 N N . HIS A 1 83 ? -14.740 -5.395 5.956 1.00 97.50 83 HIS A N 1
ATOM 624 C CA . HIS A 1 83 ? -13.742 -4.456 5.464 1.00 97.50 83 HIS A CA 1
ATOM 625 C C . HIS A 1 83 ? -12.612 -5.250 4.818 1.00 97.50 83 HIS A C 1
ATOM 627 O O . HIS A 1 83 ? -12.537 -6.466 4.991 1.00 97.50 83 HIS A O 1
ATOM 633 N N . TRP A 1 84 ? -11.748 -4.568 4.084 1.00 97.69 84 TRP A N 1
ATOM 634 C CA . TRP A 1 84 ? -10.670 -5.196 3.331 1.00 97.69 84 TRP A CA 1
ATOM 635 C C . TRP A 1 84 ? -9.489 -4.239 3.223 1.00 97.69 84 TRP A C 1
ATOM 637 O O . TRP A 1 84 ? -9.595 -3.063 3.584 1.00 97.69 84 TRP A O 1
ATOM 647 N N . TYR A 1 85 ? -8.347 -4.733 2.770 1.00 97.88 85 TYR A N 1
ATOM 648 C CA . TYR A 1 85 ? -7.153 -3.930 2.565 1.00 97.88 85 TYR A CA 1
ATOM 649 C C . TYR A 1 85 ? -6.561 -4.156 1.180 1.00 97.88 85 TYR A C 1
ATOM 651 O O . TYR A 1 85 ? -6.651 -5.243 0.614 1.00 97.88 85 TYR A O 1
ATOM 659 N N . HIS A 1 86 ? -5.927 -3.118 0.641 1.00 98.62 86 HIS A N 1
ATOM 660 C CA . HIS A 1 86 ? -5.166 -3.185 -0.606 1.00 98.62 86 HIS A CA 1
ATOM 661 C C . HIS A 1 86 ? -4.128 -2.049 -0.667 1.00 98.62 86 HIS A C 1
ATOM 663 O O . HIS A 1 86 ? -4.235 -1.076 0.081 1.00 98.62 86 HIS A O 1
ATOM 669 N N . PRO A 1 87 ? -3.109 -2.123 -1.539 1.00 97.81 87 PRO A N 1
ATOM 670 C CA . PRO A 1 87 ? -2.258 -0.985 -1.847 1.00 97.81 87 PRO A CA 1
ATOM 671 C C . PRO A 1 87 ? -3.036 0.131 -2.539 1.00 97.81 87 PRO A C 1
ATOM 673 O O . PRO A 1 87 ? -3.876 -0.111 -3.401 1.00 97.81 87 PRO A O 1
ATOM 676 N N . HIS A 1 88 ? -2.706 1.363 -2.196 1.00 97.81 88 HIS A N 1
ATOM 677 C CA . HIS A 1 88 ? -3.225 2.603 -2.756 1.00 97.81 88 HIS A CA 1
ATOM 678 C C . HIS A 1 88 ? -2.081 3.545 -3.188 1.00 97.81 88 HIS A C 1
ATOM 680 O O . HIS A 1 88 ? -2.184 4.771 -3.090 1.00 97.81 88 HIS A O 1
ATOM 686 N N . HIS A 1 89 ? -0.933 2.990 -3.589 1.00 95.50 89 HIS A N 1
ATOM 687 C CA . HIS A 1 89 ? 0.185 3.793 -4.069 1.00 95.50 89 HIS A CA 1
ATOM 688 C C . HIS A 1 89 ? -0.085 4.256 -5.502 1.00 95.50 89 HIS A C 1
ATOM 690 O O . HIS A 1 89 ? -0.431 3.453 -6.370 1.00 95.50 89 HIS A O 1
ATOM 696 N N . HIS A 1 90 ? 0.067 5.558 -5.746 1.00 92.44 90 HIS A N 1
ATOM 697 C CA . HIS A 1 90 ? -0.146 6.148 -7.065 1.00 92.44 90 HIS A CA 1
ATOM 698 C C . HIS A 1 90 ? 0.676 5.409 -8.136 1.00 92.44 90 HIS A C 1
ATOM 700 O O . HIS A 1 90 ? 1.787 4.968 -7.862 1.00 92.44 90 HIS A O 1
ATOM 706 N N . HIS A 1 91 ? 0.086 5.219 -9.320 1.00 90.94 91 HIS A N 1
ATOM 707 C CA . HIS A 1 91 ? 0.554 4.363 -10.426 1.00 90.94 91 HIS A CA 1
ATOM 708 C C . HIS A 1 91 ? 0.608 2.850 -10.162 1.00 90.94 91 HIS A C 1
ATOM 710 O O . HIS A 1 91 ? 0.361 2.075 -11.085 1.00 90.94 91 HIS A O 1
ATOM 716 N N . ALA A 1 92 ? 0.847 2.405 -8.929 1.00 92.88 92 ALA A N 1
ATOM 717 C CA . ALA A 1 92 ? 1.017 0.988 -8.614 1.00 92.88 92 ALA A CA 1
ATOM 718 C C . ALA A 1 92 ? -0.280 0.252 -8.230 1.00 92.88 92 ALA A C 1
ATOM 720 O O . ALA A 1 92 ? -0.342 -0.971 -8.367 1.00 92.88 92 ALA A O 1
ATOM 721 N N . THR A 1 93 ? -1.320 0.963 -7.771 1.00 95.50 93 THR A N 1
ATOM 722 C CA . THR A 1 93 ? -2.559 0.359 -7.235 1.00 95.50 93 THR A CA 1
ATOM 723 C C . THR A 1 93 ? -3.160 -0.700 -8.155 1.00 95.50 93 THR A C 1
ATOM 725 O O . THR A 1 93 ? -3.416 -1.817 -7.714 1.00 95.50 93 THR A O 1
ATOM 728 N N . ALA A 1 94 ? -3.369 -0.373 -9.434 1.00 94.38 94 ALA A N 1
ATOM 729 C CA . ALA A 1 94 ? -4.022 -1.284 -10.373 1.00 94.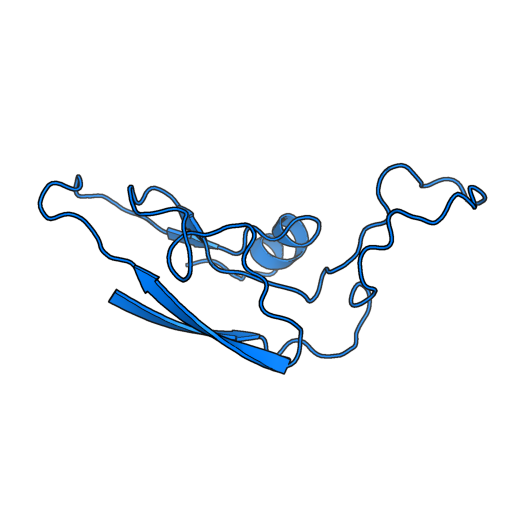38 94 ALA A CA 1
ATOM 730 C C . ALA A 1 94 ? -3.204 -2.567 -10.584 1.00 94.38 94 ALA A C 1
ATOM 732 O O . ALA A 1 94 ? -3.753 -3.666 -10.522 1.00 94.38 94 ALA A O 1
ATOM 733 N N . ALA A 1 95 ? -1.888 -2.428 -10.772 1.00 93.25 95 ALA A N 1
ATOM 734 C CA . ALA A 1 95 ? -0.988 -3.559 -10.968 1.00 93.25 95 ALA A CA 1
ATOM 735 C C . ALA A 1 95 ? -0.908 -4.448 -9.718 1.00 93.25 95 ALA A C 1
ATOM 737 O O . ALA A 1 95 ? -1.017 -5.667 -9.821 1.00 93.25 95 ALA A O 1
ATOM 738 N N . GLN A 1 96 ? -0.763 -3.855 -8.530 1.00 95.56 96 GLN A N 1
ATOM 739 C CA . GLN A 1 96 ? -0.592 -4.617 -7.292 1.00 95.56 96 GLN A CA 1
ATOM 740 C C . GLN A 1 96 ? -1.899 -5.264 -6.817 1.00 95.56 96 GLN A C 1
ATOM 742 O O . GLN A 1 96 ? -1.916 -6.460 -6.527 1.00 95.56 96 GLN A O 1
ATOM 747 N N . ALA A 1 97 ? -3.004 -4.512 -6.770 1.00 97.31 97 ALA A N 1
ATOM 748 C CA . ALA A 1 97 ? -4.296 -5.056 -6.353 1.00 97.31 97 ALA A CA 1
ATOM 749 C C . ALA A 1 97 ? -4.804 -6.108 -7.354 1.00 97.31 97 ALA A C 1
ATOM 751 O O . ALA A 1 97 ? -5.241 -7.183 -6.936 1.00 97.31 97 ALA A O 1
ATOM 752 N N . GLY A 1 98 ? -4.668 -5.839 -8.661 1.00 96.56 98 GLY A N 1
ATOM 753 C CA . GLY A 1 98 ? -4.981 -6.794 -9.730 1.00 96.56 98 GLY A CA 1
ATOM 754 C C . GLY A 1 98 ? -4.069 -8.025 -9.732 1.00 96.56 98 GLY A C 1
ATOM 755 O O . GLY A 1 98 ? -4.511 -9.113 -10.089 1.00 96.56 98 GLY A O 1
ATOM 756 N N . GLY A 1 99 ? -2.827 -7.880 -9.261 1.00 95.50 99 GLY A N 1
ATOM 757 C CA . GLY A 1 99 ? -1.885 -8.976 -9.017 1.00 95.50 99 GLY A CA 1
ATOM 758 C C . GLY A 1 99 ? -2.155 -9.788 -7.744 1.00 95.50 99 GLY A C 1
ATOM 759 O O . GLY A 1 99 ? -1.401 -10.712 -7.451 1.00 95.50 99 GLY A O 1
ATOM 760 N N . GLY A 1 100 ? -3.211 -9.467 -6.986 1.00 97.12 100 GLY A N 1
ATOM 761 C CA . GLY A 1 100 ? -3.641 -10.234 -5.813 1.00 97.12 100 GLY A CA 1
ATOM 762 C C . GLY A 1 100 ? -3.205 -9.670 -4.460 1.00 97.12 100 GLY A C 1
ATOM 763 O O . GLY A 1 100 ? -3.422 -10.321 -3.442 1.00 97.12 100 GLY A O 1
ATOM 764 N N . ALA A 1 101 ? -2.618 -8.470 -4.403 1.00 96.62 101 ALA A N 1
ATOM 765 C CA . ALA A 1 101 ? -2.295 -7.814 -3.135 1.00 96.62 101 ALA A CA 1
ATOM 766 C C . ALA A 1 101 ? -3.552 -7.191 -2.496 1.00 96.62 101 ALA A C 1
ATOM 768 O O . ALA A 1 101 ? -3.701 -5.974 -2.457 1.00 96.62 101 ALA A O 1
ATOM 769 N N . HIS A 1 102 ? -4.480 -8.015 -2.025 1.00 96.75 102 HIS A N 1
ATOM 770 C CA . HIS A 1 102 ? -5.667 -7.587 -1.284 1.00 96.75 102 HIS A CA 1
ATOM 771 C C . HIS A 1 102 ? -6.130 -8.695 -0.329 1.00 96.75 102 HIS A C 1
ATOM 773 O O . HIS A 1 102 ? -5.733 -9.851 -0.491 1.00 96.75 102 HIS A O 1
ATOM 779 N N . GLY A 1 103 ? -6.954 -8.359 0.664 1.00 95.62 103 GLY A N 1
ATOM 780 C CA . GLY A 1 103 ? -7.518 -9.334 1.605 1.00 95.62 103 GLY A CA 1
ATOM 781 C C . GLY A 1 103 ? -8.463 -8.733 2.625 1.00 95.62 103 GLY A C 1
ATOM 782 O O . GLY A 1 103 ? -8.627 -7.494 2.621 1.00 95.62 103 GLY A O 1
#

Mean predicted aligned error: 6.0 Å

Secondary structure (DSSP, 8-state):
-EEEEE----S-TT-SPP-TT-----SS--SS----TT-B--EEET-----STTSS-TT--B-TT-EEEEE----TTPPP---EEE---TTTHHHHHHTT---

Sequence (103 aa):
MQVLLKNNLGPGPGYEACNFNNTQLGLFMNPDAICDLNTTNFHVHGLHVSPEGDSDNIFKKVAPGNSTKFTIQIPKNHMGGTHWYHPHHHHATAAQAGGGAHG

Solvent-accessible surface area (backbone atoms only — not comparable to full-atom values): 6216 Å² total; per-residue (Å²): 90,80,46,78,49,70,33,81,41,61,93,51,96,36,49,50,70,74,67,93,85,72,82,84,82,86,66,105,75,83,93,71,74,78,19,27,44,40,34,37,38,58,32,55,51,88,63,83,54,57,59,54,80,46,28,49,15,57,85,47,76,36,48,53,68,34,66,49,70,33,50,46,64,75,53,94,83,58,81,86,78,92,66,39,36,34,39,53,21,75,75,9,25,66,62,42,38,74,69,60,48,56,89

pLDDT: mean 88.1, std 15.38, range [46.38, 98.62]

InterPro domains:
  IPR008972 Cupredoxin [G3DSA:2.60.40.420] (1-103)
  IPR008972 Cupredoxin [SSF49503] (9-103)
  IPR011707 Multicopper oxidase-like, N-terminal [PF07732] (38-98)

Nearest PDB structures (foldseek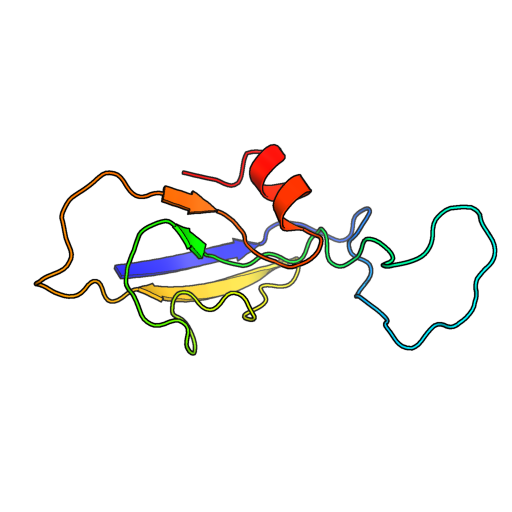):
  6xiz-assembly2_B  TM=8.250E-01  e=2.847E-02  Pediococcus acidilactici
  9f3z-assembly1_B  TM=8.012E-01  e=3.247E-02  Oenococcus oeni
  6z0j-assembly1_A  TM=7.951E-01  e=6.696E-02  Pediococcus acidilactici 7_4
  3aw5-assembly1_A  TM=8.291E-01  e=6.270E-02  Pyrobaculum aerophilum str. IM2
  4tsp-assembly2_B  TM=3.641E-01  e=3.956E+00  Actinia fragacea